Protein AF-A0A949HBH9-F1 (afdb_monomer)

Mean predicted aligned error: 13.09 Å

Radius of gyration: 20.33 Å; Cα contacts (8 Å, |Δi|>4): 57; chains: 1; bounding box: 41×25×62 Å

Nearest PDB structures (foldseek):
  3l8i-assembly2_D  TM=3.822E-01  e=6.959E+00  Homo sapiens
  4tvq-assembly1_B  TM=3.809E-01  e=7.801E+00  Homo sapiens
  3rqf-assembly1_B-1  TM=3.749E-01  e=7.368E+00  Homo sapiens

Structure (mmCIF, N/CA/C/O backbone):
data_AF-A0A949HBH9-F1
#
_entry.id   AF-A0A949HBH9-F1
#
loop_
_atom_site.group_PDB
_atom_site.id
_atom_site.type_symbol
_atom_site.label_atom_id
_atom_site.label_alt_id
_atom_site.label_comp_id
_atom_site.label_asym_id
_atom_site.label_entity_id
_atom_site.label_seq_id
_atom_site.pdbx_PDB_ins_code
_atom_site.Cartn_x
_atom_site.Cartn_y
_atom_site.Cartn_z
_atom_site.occupancy
_atom_site.B_iso_or_equiv
_atom_site.auth_seq_id
_atom_site.auth_comp_id
_atom_site.auth_asym_id
_atom_site.auth_atom_id
_atom_site.pdbx_PDB_model_num
ATOM 1 N N . MET A 1 1 ? -10.925 -5.837 -43.328 1.00 55.78 1 MET A N 1
ATOM 2 C CA . MET A 1 1 ? -9.666 -5.148 -43.705 1.00 55.78 1 MET A CA 1
ATOM 3 C C . MET A 1 1 ? -9.308 -3.980 -42.777 1.00 55.78 1 MET A C 1
ATOM 5 O O . MET A 1 1 ? -8.177 -3.955 -42.317 1.00 55.78 1 MET A O 1
ATOM 9 N N . ARG A 1 2 ? -10.234 -3.076 -42.401 1.00 65.62 2 ARG A N 1
ATOM 10 C CA . ARG A 1 2 ? -9.969 -1.968 -41.442 1.00 65.62 2 ARG A CA 1
ATOM 11 C C . ARG A 1 2 ? -9.390 -2.400 -40.085 1.00 65.62 2 ARG A C 1
ATOM 13 O O . ARG A 1 2 ? -8.467 -1.763 -39.601 1.00 65.62 2 ARG A O 1
ATOM 20 N N . ASN A 1 3 ? -9.861 -3.509 -39.511 1.00 67.44 3 ASN A N 1
ATOM 21 C CA . ASN A 1 3 ? -9.356 -3.986 -38.214 1.00 67.44 3 ASN A CA 1
ATOM 22 C C . ASN A 1 3 ? -7.895 -4.456 -38.289 1.00 67.44 3 ASN A C 1
ATOM 24 O O . ASN A 1 3 ? -7.114 -4.139 -37.403 1.00 67.44 3 ASN A O 1
ATOM 28 N N . ALA A 1 4 ? -7.507 -5.146 -39.367 1.00 69.62 4 ALA A N 1
ATOM 29 C CA . ALA A 1 4 ? -6.122 -5.572 -39.582 1.00 69.62 4 ALA A CA 1
ATOM 30 C C . ALA A 1 4 ? -5.183 -4.373 -39.791 1.00 69.62 4 ALA A C 1
ATOM 32 O O . ALA A 1 4 ? -4.062 -4.372 -39.296 1.00 69.62 4 ALA A O 1
ATOM 33 N N . LEU A 1 5 ? -5.674 -3.325 -40.459 1.00 74.50 5 LEU A N 1
ATOM 34 C CA . LEU A 1 5 ? -4.956 -2.067 -40.663 1.00 74.50 5 LEU A CA 1
ATOM 35 C C . LEU A 1 5 ? -4.756 -1.310 -39.340 1.00 74.50 5 LEU A C 1
ATOM 37 O O . LEU A 1 5 ? -3.651 -0.869 -39.048 1.00 74.50 5 LEU A O 1
ATOM 41 N N . ASN A 1 6 ? -5.787 -1.245 -38.493 1.00 76.12 6 ASN A N 1
ATOM 42 C CA . ASN A 1 6 ? -5.681 -0.655 -37.156 1.00 76.12 6 ASN A CA 1
ATOM 43 C C . ASN A 1 6 ? -4.686 -1.419 -36.272 1.00 76.12 6 ASN A C 1
ATOM 45 O O . ASN A 1 6 ? -3.866 -0.803 -35.598 1.00 76.12 6 ASN A O 1
ATOM 49 N N . ILE A 1 7 ? -4.720 -2.755 -36.305 1.00 70.12 7 ILE A N 1
ATOM 50 C CA . ILE A 1 7 ? -3.778 -3.600 -35.558 1.00 70.12 7 ILE A CA 1
ATOM 51 C C . ILE A 1 7 ? -2.345 -3.384 -36.064 1.00 70.12 7 ILE A C 1
ATOM 53 O O . ILE A 1 7 ? -1.436 -3.223 -35.256 1.00 70.12 7 ILE A O 1
ATOM 57 N N . ALA A 1 8 ? -2.141 -3.304 -37.382 1.00 75.75 8 ALA A N 1
ATOM 58 C CA . ALA A 1 8 ? -0.834 -3.025 -37.972 1.00 75.75 8 ALA A CA 1
ATOM 59 C C . ALA A 1 8 ? -0.296 -1.638 -37.579 1.00 75.75 8 ALA A C 1
ATOM 61 O O . ALA A 1 8 ? 0.888 -1.511 -37.287 1.00 75.75 8 ALA A O 1
ATOM 62 N N . ILE A 1 9 ? -1.156 -0.617 -37.503 1.00 74.56 9 ILE A N 1
ATOM 63 C CA . ILE A 1 9 ? -0.782 0.732 -37.049 1.00 74.56 9 ILE A CA 1
ATOM 64 C C . ILE A 1 9 ? -0.387 0.726 -35.568 1.00 74.56 9 ILE A C 1
ATOM 66 O O . ILE A 1 9 ? 0.620 1.328 -35.205 1.00 74.56 9 ILE A O 1
ATOM 70 N N . VAL A 1 10 ? -1.135 0.019 -34.716 1.00 72.75 10 VAL A N 1
ATOM 71 C CA . VAL A 1 10 ? -0.804 -0.119 -33.287 1.00 72.75 10 VAL A CA 1
ATOM 72 C C . VAL A 1 10 ? 0.522 -0.858 -33.103 1.00 72.75 10 VAL A C 1
ATOM 74 O O . VAL A 1 10 ? 1.352 -0.421 -32.311 1.00 72.75 10 VAL A O 1
ATOM 77 N N . LEU A 1 11 ? 0.761 -1.930 -33.863 1.00 69.25 11 LEU A N 1
ATOM 78 C CA . LEU A 1 11 ? 2.026 -2.671 -33.833 1.00 69.25 11 LEU A CA 1
ATOM 79 C C . LEU A 1 11 ? 3.199 -1.839 -34.365 1.00 69.25 11 LEU A C 1
ATOM 81 O O . LEU A 1 11 ? 4.280 -1.878 -33.785 1.00 69.25 11 LEU A O 1
ATOM 85 N N . ALA A 1 12 ? 2.990 -1.052 -35.420 1.00 73.25 12 ALA A N 1
ATOM 86 C CA . ALA A 1 12 ? 4.003 -0.151 -35.960 1.00 73.25 12 ALA A CA 1
ATOM 87 C C . ALA A 1 1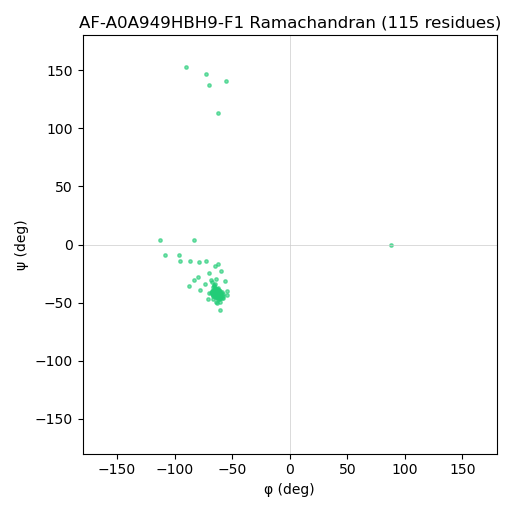2 ? 4.347 0.973 -34.971 1.00 73.25 12 ALA A C 1
ATOM 89 O O . ALA A 1 12 ? 5.521 1.257 -34.750 1.00 73.25 12 ALA A O 1
ATOM 90 N N . LEU A 1 13 ? 3.347 1.565 -34.311 1.00 65.62 13 LEU A N 1
ATOM 91 C CA . LEU A 1 13 ? 3.557 2.540 -33.238 1.00 65.62 13 LEU A CA 1
ATOM 92 C C . LEU A 1 13 ? 4.280 1.915 -32.041 1.00 65.62 13 LEU A C 1
ATOM 94 O O . LEU A 1 13 ? 5.215 2.515 -31.519 1.00 65.62 13 LEU A O 1
ATOM 98 N N . ALA A 1 14 ? 3.901 0.701 -31.639 1.00 57.88 14 ALA A N 1
ATOM 99 C CA . ALA A 1 14 ? 4.576 -0.032 -30.572 1.00 57.88 14 ALA A CA 1
ATOM 100 C C . ALA A 1 14 ? 6.045 -0.331 -30.921 1.00 57.88 14 ALA A C 1
ATOM 102 O O . ALA A 1 14 ? 6.916 -0.173 -30.069 1.00 57.88 14 ALA A O 1
ATOM 103 N N . ALA A 1 15 ? 6.341 -0.687 -32.176 1.00 61.22 15 ALA A N 1
ATOM 104 C CA . ALA A 1 15 ? 7.704 -0.897 -32.661 1.00 61.22 15 ALA A CA 1
ATOM 105 C C . ALA A 1 15 ? 8.518 0.408 -32.690 1.00 61.22 15 ALA A C 1
ATOM 107 O O . ALA A 1 15 ? 9.666 0.426 -32.256 1.00 61.22 15 ALA A O 1
ATOM 108 N N . ILE A 1 16 ? 7.920 1.520 -33.126 1.00 62.50 16 ILE A N 1
ATOM 109 C CA . ILE A 1 16 ? 8.567 2.841 -33.101 1.00 62.50 16 ILE A CA 1
ATOM 110 C C . ILE A 1 16 ? 8.875 3.259 -31.659 1.00 62.50 16 ILE A C 1
ATOM 112 O O . ILE A 1 16 ? 9.972 3.730 -31.382 1.00 62.50 16 ILE A O 1
ATOM 116 N N . VAL A 1 17 ? 7.956 3.039 -30.717 1.00 59.22 17 VAL A N 1
ATOM 117 C CA . VAL A 1 17 ? 8.189 3.317 -29.291 1.00 59.22 17 VAL A CA 1
ATOM 118 C C . VAL A 1 17 ? 9.241 2.376 -28.690 1.00 59.22 17 VAL A C 1
ATOM 120 O O . VAL A 1 17 ? 9.996 2.799 -27.823 1.00 59.22 17 VAL A O 1
ATOM 123 N N . ALA A 1 18 ? 9.343 1.128 -29.148 1.00 58.06 18 ALA A N 1
ATOM 124 C CA . ALA A 1 18 ? 10.351 0.188 -28.657 1.00 58.06 18 ALA A CA 1
ATOM 125 C C . ALA A 1 18 ? 11.772 0.498 -29.167 1.00 58.06 18 ALA A C 1
ATOM 127 O O . ALA A 1 18 ? 12.736 0.277 -28.437 1.00 58.06 18 ALA A O 1
ATOM 128 N N . PHE A 1 19 ? 11.907 1.014 -30.395 1.00 56.84 19 PHE A N 1
ATOM 129 C CA . PHE A 1 19 ? 13.205 1.231 -31.052 1.00 56.84 19 PHE A CA 1
ATOM 130 C C . PHE A 1 19 ? 13.633 2.703 -31.171 1.00 56.84 19 PHE A C 1
ATOM 132 O O . PHE A 1 19 ? 14.781 2.973 -31.526 1.00 56.84 19 PHE A O 1
ATOM 139 N N . ALA A 1 20 ? 12.767 3.675 -30.866 1.00 55.72 20 ALA A N 1
ATOM 140 C CA . ALA A 1 20 ? 13.167 5.077 -30.820 1.00 55.72 20 ALA A CA 1
ATOM 141 C C . ALA A 1 20 ? 14.094 5.339 -29.613 1.00 55.72 20 ALA A C 1
ATOM 143 O O . ALA A 1 20 ? 13.773 4.924 -28.498 1.00 55.72 20 ALA A O 1
ATOM 144 N N . PRO A 1 21 ? 15.187 6.110 -29.769 1.00 56.25 21 PRO A N 1
ATOM 145 C CA . PRO A 1 21 ? 16.115 6.435 -28.676 1.00 56.25 21 PRO A CA 1
ATOM 146 C C . PRO A 1 21 ? 15.465 7.242 -27.530 1.00 56.25 21 PRO A C 1
ATOM 148 O O . PRO A 1 21 ? 15.979 7.270 -26.417 1.00 56.25 21 PRO A O 1
ATOM 151 N N . LEU A 1 22 ? 14.299 7.850 -27.781 1.00 54.47 22 LEU A N 1
ATOM 152 C CA . LEU A 1 22 ? 13.425 8.506 -26.793 1.00 54.47 22 LEU A CA 1
ATOM 153 C C . LEU A 1 22 ? 12.286 7.606 -26.278 1.00 54.47 22 LEU A C 1
ATOM 155 O O . LEU A 1 22 ? 11.587 7.964 -25.331 1.00 54.47 22 LEU A O 1
ATOM 159 N N . GLY A 1 23 ? 12.086 6.439 -26.886 1.00 51.62 23 GLY A N 1
ATOM 160 C CA . GLY A 1 23 ? 10.982 5.525 -26.619 1.00 51.62 23 GLY A CA 1
ATOM 161 C C . GLY A 1 23 ? 11.002 4.940 -25.211 1.00 51.62 23 GLY A C 1
ATOM 162 O O . GLY A 1 23 ? 9.969 4.903 -24.547 1.00 51.62 23 GLY A O 1
ATOM 163 N N . GLY A 1 24 ? 12.191 4.619 -24.690 1.00 61.12 24 GLY A N 1
ATOM 164 C CA . GLY A 1 24 ? 12.359 4.210 -23.293 1.00 61.12 24 GLY A CA 1
ATOM 165 C C . GLY A 1 24 ? 11.961 5.303 -22.293 1.00 61.12 24 GLY A C 1
ATOM 166 O O . GLY A 1 24 ? 11.343 5.009 -21.272 1.00 61.12 24 GLY A O 1
ATOM 167 N N . VAL A 1 25 ? 12.243 6.574 -22.605 1.00 65.88 25 VAL A N 1
ATOM 168 C CA . VAL A 1 25 ? 11.892 7.717 -21.744 1.00 65.88 25 VAL A CA 1
ATOM 169 C C . VAL A 1 25 ? 10.386 7.958 -21.758 1.00 65.88 25 VAL A C 1
ATOM 171 O O . VAL A 1 25 ? 9.784 8.091 -20.696 1.00 65.88 25 VAL A O 1
ATOM 174 N N . VAL A 1 26 ? 9.761 7.962 -22.939 1.00 64.19 26 VAL A N 1
ATOM 175 C CA . VAL A 1 26 ? 8.307 8.146 -23.075 1.00 64.19 26 VAL A CA 1
ATOM 176 C C . VAL A 1 26 ? 7.548 6.972 -22.455 1.00 64.19 26 VAL A C 1
ATOM 178 O O . VAL A 1 26 ? 6.600 7.197 -21.709 1.00 64.19 26 VAL A O 1
ATOM 181 N N . ALA A 1 27 ? 7.987 5.731 -22.674 1.00 63.44 27 ALA A N 1
ATOM 182 C CA . ALA A 1 27 ? 7.384 4.549 -22.058 1.00 63.44 27 ALA A CA 1
ATOM 183 C C . ALA A 1 27 ? 7.507 4.573 -20.526 1.00 63.44 27 ALA A C 1
ATOM 185 O O . ALA A 1 27 ? 6.534 4.293 -19.826 1.00 63.44 27 ALA A O 1
ATOM 186 N N . ALA A 1 28 ? 8.664 4.978 -19.989 1.00 67.44 28 ALA A N 1
ATOM 187 C CA . ALA A 1 28 ? 8.839 5.157 -18.550 1.00 67.44 28 ALA A CA 1
ATOM 188 C C . ALA A 1 28 ? 7.956 6.287 -17.997 1.00 67.44 28 ALA A C 1
ATOM 190 O O . ALA A 1 28 ? 7.413 6.161 -16.899 1.00 67.44 28 ALA A O 1
ATOM 191 N N . LEU A 1 29 ? 7.780 7.377 -18.750 1.00 72.25 29 LEU A N 1
ATOM 192 C CA . LEU A 1 29 ? 6.924 8.497 -18.365 1.00 72.25 29 LEU A CA 1
ATOM 193 C C . LEU A 1 29 ? 5.447 8.087 -18.333 1.00 72.25 29 LEU A C 1
ATOM 195 O O . LEU A 1 29 ? 4.762 8.357 -17.351 1.00 72.25 29 LEU A O 1
ATOM 199 N N . VAL A 1 30 ? 4.979 7.388 -19.372 1.00 70.62 30 VAL A N 1
ATOM 200 C CA . VAL A 1 30 ? 3.612 6.855 -19.460 1.00 70.62 30 VAL A CA 1
ATOM 201 C C . VAL A 1 30 ? 3.368 5.840 -18.350 1.00 70.62 30 VAL A C 1
ATOM 203 O O . VAL A 1 30 ? 2.355 5.931 -17.665 1.00 70.62 30 VAL A O 1
ATOM 206 N N . GLY A 1 31 ? 4.315 4.930 -18.106 1.00 68.38 31 GLY A N 1
ATOM 207 C CA . GLY A 1 31 ? 4.231 3.976 -17.002 1.00 68.38 31 GLY A CA 1
ATOM 208 C C . GLY A 1 31 ? 4.111 4.670 -15.644 1.00 68.38 31 GLY A C 1
ATOM 209 O O . GLY A 1 31 ? 3.229 4.339 -14.858 1.00 68.38 31 GLY A O 1
ATOM 210 N N . ARG A 1 32 ? 4.936 5.692 -15.383 1.00 71.81 32 ARG A N 1
ATOM 211 C CA . ARG A 1 32 ? 4.866 6.480 -14.139 1.00 71.81 32 ARG A CA 1
ATOM 212 C C . ARG A 1 32 ? 3.556 7.252 -14.008 1.00 71.81 32 ARG A C 1
ATOM 214 O O . ARG A 1 32 ? 2.958 7.239 -12.936 1.00 71.81 32 ARG A O 1
ATOM 221 N N . ALA A 1 33 ? 3.110 7.908 -15.077 1.00 70.06 33 ALA A N 1
ATOM 222 C CA . ALA A 1 33 ? 1.858 8.655 -15.093 1.00 70.06 33 ALA A CA 1
ATOM 223 C C . ALA A 1 33 ? 0.655 7.735 -14.848 1.00 70.06 33 ALA A C 1
ATOM 225 O O . ALA A 1 33 ? -0.232 8.082 -14.072 1.00 70.06 33 ALA A O 1
ATOM 226 N N . LEU A 1 34 ? 0.655 6.540 -15.444 1.00 68.50 34 LEU A N 1
ATOM 227 C CA . LEU A 1 34 ? -0.401 5.551 -15.261 1.00 68.50 34 LEU A CA 1
ATOM 228 C C . LEU A 1 34 ? -0.406 4.984 -13.837 1.00 68.50 34 LEU A C 1
ATOM 230 O O . LEU A 1 34 ? -1.472 4.877 -13.236 1.00 68.50 34 LEU A O 1
ATOM 234 N N . SER A 1 35 ? 0.764 4.696 -13.259 1.00 66.19 35 SER A N 1
ATOM 235 C CA . SER A 1 35 ? 0.868 4.281 -11.855 1.00 66.19 35 SER A CA 1
ATOM 236 C C . SER A 1 35 ? 0.363 5.363 -10.900 1.00 66.19 35 SER A C 1
ATOM 238 O O . SER A 1 35 ? -0.406 5.065 -9.989 1.00 66.19 35 SER A O 1
ATOM 240 N N . LEU A 1 36 ? 0.734 6.628 -11.125 1.00 69.19 36 LEU A N 1
ATOM 241 C CA . LEU A 1 36 ? 0.231 7.756 -10.334 1.00 69.19 36 LEU A CA 1
ATOM 242 C C . LEU A 1 36 ? -1.283 7.924 -10.479 1.00 69.19 36 LEU A C 1
ATOM 244 O O . LEU A 1 36 ? -1.969 8.128 -9.481 1.00 69.19 36 LEU A O 1
ATOM 248 N N . ALA A 1 37 ? -1.814 7.795 -11.696 1.00 68.12 37 ALA A N 1
ATOM 249 C CA . ALA A 1 37 ? -3.251 7.836 -11.942 1.00 68.12 37 ALA A CA 1
ATOM 250 C C . ALA A 1 37 ? -3.979 6.691 -11.224 1.00 68.12 37 ALA A C 1
ATOM 252 O O . ALA A 1 37 ? -5.032 6.908 -10.630 1.00 68.12 37 ALA A O 1
ATOM 253 N N . PHE A 1 38 ? -3.406 5.487 -11.214 1.00 67.50 38 PHE A N 1
ATOM 254 C CA . PHE A 1 38 ? -3.976 4.339 -10.514 1.00 67.50 38 PHE A CA 1
ATOM 255 C C . PHE A 1 38 ? -4.011 4.552 -8.994 1.00 67.50 38 PHE A C 1
ATOM 257 O O . PHE A 1 38 ? -5.047 4.343 -8.362 1.00 67.50 38 PHE A O 1
ATOM 264 N N . ILE A 1 39 ? -2.916 5.055 -8.413 1.00 69.69 39 ILE A N 1
ATOM 265 C CA . ILE A 1 39 ? -2.851 5.432 -6.992 1.00 69.69 39 ILE A CA 1
ATOM 266 C C . ILE A 1 39 ? -3.884 6.520 -6.679 1.00 69.69 39 ILE A C 1
ATOM 268 O O . ILE A 1 39 ? -4.585 6.426 -5.673 1.00 69.69 39 ILE A O 1
ATOM 272 N N . LEU A 1 40 ? -4.019 7.524 -7.549 1.00 72.00 40 LEU A N 1
ATOM 273 C CA . LEU A 1 40 ? -4.987 8.606 -7.387 1.00 72.00 40 LEU A CA 1
ATOM 274 C C . LEU A 1 40 ? -6.428 8.080 -7.382 1.00 72.00 40 LEU A C 1
ATOM 276 O O . LEU A 1 40 ? -7.218 8.486 -6.536 1.00 72.00 40 LEU A O 1
ATOM 280 N N . VAL A 1 41 ? -6.768 7.151 -8.279 1.00 69.06 41 VAL A N 1
ATOM 281 C CA . VAL A 1 41 ? -8.097 6.519 -8.316 1.00 69.06 41 VAL A CA 1
ATOM 282 C C . VAL A 1 41 ? -8.368 5.737 -7.033 1.00 69.06 41 VAL A C 1
ATOM 284 O O . VAL A 1 41 ? -9.452 5.867 -6.465 1.00 69.06 41 VAL A O 1
ATOM 287 N N . ILE A 1 42 ? -7.391 4.973 -6.535 1.00 68.44 42 ILE A N 1
ATOM 288 C CA . ILE A 1 42 ? -7.530 4.251 -5.263 1.00 68.44 42 ILE A CA 1
ATOM 289 C C . ILE A 1 42 ? -7.728 5.236 -4.105 1.00 68.44 42 ILE A C 1
ATOM 291 O O . ILE A 1 42 ? -8.647 5.060 -3.307 1.00 68.44 42 ILE A O 1
ATOM 295 N N . ALA A 1 43 ? -6.921 6.296 -4.035 1.00 68.25 43 ALA A N 1
ATOM 296 C CA . ALA A 1 43 ? -7.024 7.326 -3.006 1.00 68.25 43 ALA A CA 1
ATOM 297 C C . ALA A 1 43 ? -8.383 8.043 -3.038 1.00 68.25 43 ALA A C 1
ATOM 299 O O . ALA A 1 43 ? -8.992 8.257 -1.991 1.00 68.25 43 ALA A O 1
ATOM 300 N N . LEU A 1 44 ? -8.897 8.361 -4.229 1.00 67.81 44 LEU A N 1
ATOM 301 C CA . LEU A 1 44 ? -10.225 8.949 -4.403 1.00 67.81 44 LEU A CA 1
ATOM 302 C C . LEU A 1 44 ? -11.336 7.976 -4.009 1.00 67.81 44 LEU A C 1
ATOM 304 O O . LEU A 1 44 ? -12.283 8.384 -3.342 1.00 67.81 44 LEU A O 1
ATOM 308 N N . GLY A 1 45 ? -11.217 6.698 -4.372 1.00 70.25 45 GLY A N 1
ATOM 309 C CA . GLY A 1 45 ? -12.159 5.658 -3.964 1.00 70.25 45 GLY A CA 1
ATOM 310 C C . GLY A 1 45 ? -12.209 5.511 -2.444 1.00 70.25 45 GLY A C 1
ATOM 311 O O . GLY A 1 45 ? -13.287 5.525 -1.856 1.00 70.25 45 GLY A O 1
ATOM 312 N N . LEU A 1 46 ? -11.046 5.474 -1.797 1.00 66.56 46 LEU A N 1
ATOM 313 C CA . LEU A 1 46 ? -10.916 5.453 -0.340 1.00 66.56 46 LEU A CA 1
ATOM 314 C C . LEU A 1 46 ? -11.506 6.694 0.315 1.00 66.56 46 LEU A C 1
ATOM 316 O O . LEU A 1 46 ? -12.268 6.573 1.269 1.00 66.56 46 LEU A O 1
ATOM 320 N N . TRP A 1 47 ? -11.195 7.877 -0.210 1.00 67.44 47 TRP A N 1
ATOM 321 C CA . TRP A 1 47 ? -11.744 9.135 0.282 1.00 67.44 47 TRP A CA 1
ATOM 322 C C . TRP A 1 47 ? -13.266 9.183 0.151 1.00 67.44 47 TRP A C 1
ATOM 324 O O . TRP A 1 47 ? -13.956 9.650 1.054 1.00 67.44 47 TRP A O 1
ATOM 334 N N . TRP A 1 48 ? -13.806 8.665 -0.948 1.00 71.44 48 TRP A N 1
ATOM 335 C CA . TRP A 1 48 ? -15.242 8.621 -1.187 1.00 71.44 48 TRP A CA 1
ATOM 336 C C . TRP A 1 48 ? -15.956 7.627 -0.267 1.00 71.44 48 TRP A C 1
ATOM 338 O O . TRP A 1 48 ? -16.998 7.958 0.300 1.00 71.44 48 TRP A O 1
ATOM 348 N N . VAL A 1 49 ? -15.370 6.443 -0.059 1.00 68.19 49 VAL A N 1
ATOM 349 C CA . VAL A 1 49 ? -15.840 5.458 0.928 1.00 68.19 49 VAL A CA 1
ATOM 350 C C . VAL A 1 49 ? -15.787 6.056 2.331 1.00 68.19 49 VAL A C 1
ATOM 352 O O . VAL A 1 49 ? -16.778 5.994 3.049 1.00 68.19 49 VAL A O 1
ATOM 355 N N . TRP A 1 50 ? -14.686 6.714 2.696 1.00 65.50 50 TRP A N 1
ATOM 356 C CA . TRP A 1 50 ? -14.533 7.378 3.990 1.00 65.50 50 TRP A CA 1
ATOM 357 C C . TRP A 1 50 ? -15.530 8.524 4.170 1.00 65.50 50 TRP A C 1
ATOM 359 O O . TRP A 1 50 ? -16.110 8.670 5.235 1.00 65.50 50 TRP A O 1
ATOM 369 N N . ARG A 1 51 ? -15.828 9.303 3.127 1.00 68.75 51 ARG A N 1
ATOM 370 C CA . ARG A 1 51 ? -16.863 10.343 3.208 1.00 68.75 51 ARG A CA 1
ATOM 371 C C . ARG A 1 51 ? -18.280 9.794 3.344 1.00 68.75 51 ARG A C 1
ATOM 373 O O . ARG A 1 51 ? -19.115 10.470 3.933 1.00 68.75 51 ARG A O 1
ATOM 380 N N . ARG A 1 52 ? -18.575 8.617 2.786 1.00 69.88 52 ARG A N 1
ATOM 381 C CA . ARG A 1 52 ? -19.914 8.003 2.857 1.00 69.88 52 ARG A CA 1
ATOM 382 C C . ARG A 1 52 ? -20.130 7.146 4.096 1.00 69.88 52 ARG A C 1
ATOM 384 O O . ARG A 1 52 ? -21.242 7.110 4.598 1.00 69.88 52 ARG A O 1
ATOM 391 N N . MET A 1 53 ? -19.095 6.451 4.551 1.00 65.44 53 MET A N 1
ATOM 392 C CA . MET A 1 53 ? -19.153 5.501 5.665 1.00 65.44 53 MET A CA 1
ATOM 393 C C . MET A 1 53 ? -18.356 5.978 6.885 1.00 65.44 53 MET A C 1
ATOM 395 O O . MET A 1 53 ? -18.245 5.245 7.857 1.00 65.44 53 MET A O 1
ATOM 399 N N . GLY A 1 54 ? -17.785 7.185 6.866 1.00 60.97 54 GLY A N 1
ATOM 400 C CA . GLY A 1 54 ? -16.909 7.696 7.928 1.00 60.97 54 GLY A CA 1
ATOM 401 C C . GLY A 1 54 ? -17.578 7.746 9.297 1.00 60.97 54 GLY A C 1
ATOM 402 O O . GLY A 1 54 ? -16.982 7.306 10.274 1.00 60.97 54 GLY A O 1
ATOM 403 N N . SER A 1 55 ? -18.847 8.160 9.348 1.00 63.19 55 SER A N 1
ATOM 404 C CA . SER A 1 55 ? -19.648 8.161 10.581 1.00 63.19 55 SER A CA 1
ATOM 405 C C . SER A 1 55 ? -19.896 6.755 11.135 1.00 63.19 55 SER A C 1
ATOM 407 O O . SER A 1 55 ? -20.024 6.566 12.341 1.00 63.19 55 SER A O 1
ATOM 409 N N . ASP A 1 56 ? -19.954 5.756 10.255 1.00 64.94 56 ASP A N 1
ATOM 410 C CA . ASP A 1 56 ? -20.105 4.354 10.633 1.00 64.94 56 ASP A CA 1
ATOM 411 C C . ASP A 1 56 ? -18.754 3.725 11.009 1.00 64.94 56 ASP A C 1
ATOM 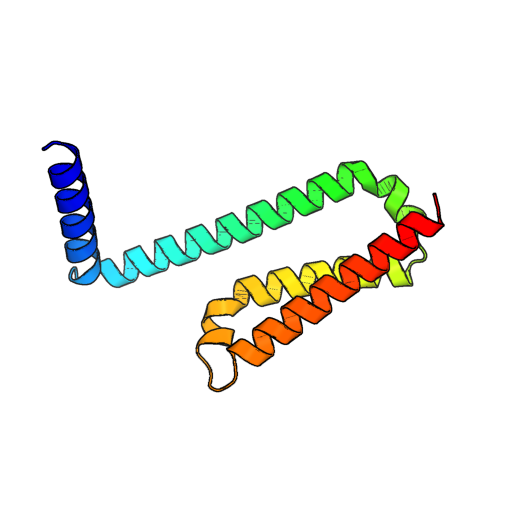413 O O . ASP A 1 56 ? -18.694 2.874 11.898 1.00 64.94 56 ASP A O 1
ATOM 417 N N . LEU A 1 57 ? -17.653 4.190 10.405 1.00 61.84 57 LEU A N 1
ATOM 418 C CA . LEU A 1 57 ? -16.294 3.807 10.781 1.00 61.84 57 LEU A CA 1
ATOM 419 C C . LEU A 1 57 ? -15.917 4.310 12.181 1.00 61.84 57 LEU A C 1
ATOM 421 O O . LEU A 1 57 ? -15.248 3.583 12.914 1.00 61.84 57 LEU A O 1
ATOM 425 N N . GLU A 1 58 ? -16.370 5.502 12.578 1.00 68.38 58 GLU A N 1
ATOM 426 C CA . GLU A 1 58 ? -16.153 6.076 13.918 1.00 68.38 58 GLU A CA 1
ATOM 427 C C . GLU A 1 58 ? -16.730 5.211 15.050 1.00 68.38 58 GLU A C 1
ATOM 429 O O . GLU A 1 58 ? -16.247 5.271 16.179 1.00 68.38 58 GLU A O 1
ATOM 434 N N . ARG A 1 59 ? -17.711 4.349 14.748 1.00 70.81 59 ARG A N 1
ATOM 435 C CA . ARG A 1 59 ? -18.279 3.391 15.708 1.00 70.81 59 ARG A CA 1
ATOM 436 C C . ARG A 1 59 ? -17.406 2.155 15.926 1.00 70.81 59 ARG A C 1
ATOM 438 O O . ARG A 1 59 ? -17.634 1.419 16.887 1.00 70.81 59 ARG A O 1
ATOM 445 N N . LEU A 1 60 ? -16.425 1.889 15.057 1.00 69.94 60 LEU A N 1
ATOM 446 C CA . LEU A 1 60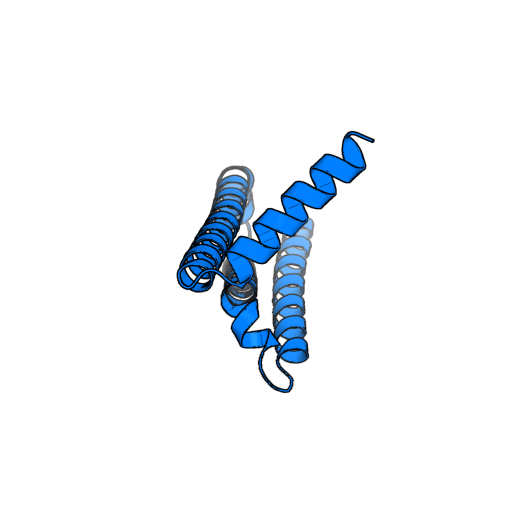 ? -15.502 0.776 15.271 1.00 69.94 60 LEU A CA 1
ATOM 447 C C . LEU A 1 60 ? -14.509 1.086 16.401 1.00 69.94 60 LEU A C 1
ATOM 449 O O . LEU A 1 60 ? -14.031 2.212 16.517 1.00 69.94 60 LEU A O 1
ATOM 453 N N . PRO A 1 61 ? -14.093 0.065 17.173 1.00 80.00 61 PRO A N 1
ATOM 454 C CA . PRO A 1 61 ? -12.993 0.208 18.116 1.00 80.00 61 PRO A CA 1
ATOM 455 C C . PRO A 1 61 ? -11.717 0.723 17.419 1.00 80.00 61 PRO A C 1
ATOM 457 O O . PRO A 1 61 ? -11.393 0.236 16.327 1.00 80.00 61 PRO A O 1
ATOM 460 N N . PRO A 1 62 ? -10.938 1.622 18.053 1.00 77.62 62 PRO A N 1
ATOM 461 C CA . PRO A 1 62 ? -9.789 2.285 17.426 1.00 77.62 62 PRO A CA 1
ATOM 462 C C . PRO A 1 62 ? -8.743 1.313 16.857 1.00 77.62 62 PRO A C 1
ATOM 464 O O . PRO A 1 62 ? -8.133 1.584 15.824 1.00 77.62 62 PRO A O 1
ATOM 467 N N . GLY A 1 63 ? -8.585 0.131 17.466 1.00 77.56 63 GLY A N 1
ATOM 468 C CA . GLY A 1 63 ? -7.699 -0.917 16.950 1.00 77.56 63 GLY A CA 1
ATOM 469 C C . GLY A 1 63 ? -8.099 -1.438 15.563 1.00 77.56 63 GLY A C 1
ATOM 470 O O . GLY A 1 63 ? -7.237 -1.647 14.716 1.00 77.56 63 GLY A O 1
ATOM 471 N N . PHE A 1 64 ? -9.397 -1.589 15.286 1.00 76.81 64 PHE A N 1
ATOM 472 C CA . PHE A 1 64 ? -9.884 -2.070 13.986 1.00 76.81 64 PHE A CA 1
ATOM 473 C C . PHE A 1 64 ? -9.890 -0.978 12.912 1.00 76.81 64 PHE A C 1
ATOM 475 O O . PHE A 1 64 ? -9.715 -1.291 11.731 1.00 76.81 64 PHE A O 1
ATOM 482 N N . GLN A 1 65 ? -10.037 0.290 13.310 1.00 76.31 65 GLN A N 1
ATOM 483 C CA . GLN A 1 65 ? -9.861 1.432 12.409 1.00 76.31 65 GLN A CA 1
ATOM 484 C C . GLN A 1 65 ? -8.412 1.516 11.914 1.00 76.31 65 GLN A C 1
ATOM 486 O O . GLN A 1 65 ? -8.175 1.584 10.707 1.00 76.31 65 GLN A O 1
ATOM 491 N N . ALA A 1 66 ? -7.443 1.438 12.835 1.00 77.31 66 ALA A N 1
ATOM 492 C CA . ALA A 1 66 ? -6.022 1.432 12.498 1.00 77.31 66 ALA A CA 1
ATOM 493 C C . ALA A 1 66 ? -5.652 0.233 11.613 1.00 77.31 66 ALA A C 1
ATOM 495 O O . ALA A 1 66 ? -4.913 0.385 10.643 1.00 77.31 66 ALA A O 1
ATOM 496 N N . LEU A 1 67 ? -6.214 -0.945 11.899 1.00 81.06 67 LEU A N 1
ATOM 497 C CA . LEU A 1 67 ? -5.977 -2.161 11.121 1.00 81.06 67 LEU A CA 1
ATOM 498 C C . LEU A 1 67 ? -6.540 -2.052 9.698 1.00 81.06 67 LEU A C 1
ATOM 500 O O . LEU A 1 67 ? -5.848 -2.396 8.741 1.00 81.06 67 LEU A O 1
ATOM 504 N N . GLY A 1 68 ? -7.748 -1.505 9.536 1.00 79.12 68 GLY A N 1
ATOM 505 C CA . GLY A 1 68 ? -8.352 -1.284 8.220 1.00 79.12 68 GLY A CA 1
ATOM 506 C C . GLY A 1 68 ? -7.549 -0.294 7.373 1.00 79.12 68 GLY A C 1
ATOM 507 O O . GLY A 1 68 ? -7.165 -0.610 6.246 1.00 79.12 68 GLY A O 1
ATOM 508 N N . LEU A 1 69 ? -7.223 0.874 7.936 1.00 78.69 69 LEU A N 1
ATOM 509 C CA . LEU A 1 69 ? -6.425 1.903 7.257 1.00 78.69 69 LEU A CA 1
ATOM 510 C C . LEU A 1 69 ? -4.997 1.427 6.957 1.00 78.69 69 LEU A C 1
ATOM 512 O O . LEU A 1 69 ? -4.481 1.668 5.866 1.00 78.69 69 LEU A O 1
ATOM 516 N N . GLY A 1 70 ? -4.378 0.700 7.888 1.00 80.38 70 GLY A N 1
ATOM 517 C CA . GLY A 1 70 ? -3.061 0.096 7.698 1.00 80.38 70 GLY A CA 1
ATOM 518 C C . GLY A 1 70 ? -3.056 -0.947 6.581 1.00 80.38 70 GLY A C 1
ATOM 519 O O . GLY A 1 70 ? -2.147 -0.957 5.756 1.00 80.38 70 GLY A O 1
ATOM 520 N N . SER A 1 71 ? -4.105 -1.767 6.491 1.00 80.62 71 SER A N 1
ATOM 521 C CA . SER A 1 71 ? -4.254 -2.782 5.439 1.00 80.62 71 SER A CA 1
ATOM 522 C C . SER A 1 71 ? -4.434 -2.159 4.059 1.00 80.62 71 SER A C 1
ATOM 524 O O . SER A 1 71 ? -3.838 -2.607 3.083 1.00 80.62 71 SER A O 1
ATOM 526 N N . ILE A 1 72 ? -5.199 -1.073 3.980 1.00 78.38 72 ILE A N 1
ATOM 527 C CA . ILE A 1 72 ? -5.332 -0.269 2.765 1.00 78.38 72 ILE A CA 1
ATOM 528 C C . ILE A 1 72 ? -3.974 0.309 2.347 1.00 78.38 72 ILE A C 1
ATOM 530 O O . ILE A 1 72 ? -3.577 0.172 1.189 1.00 78.3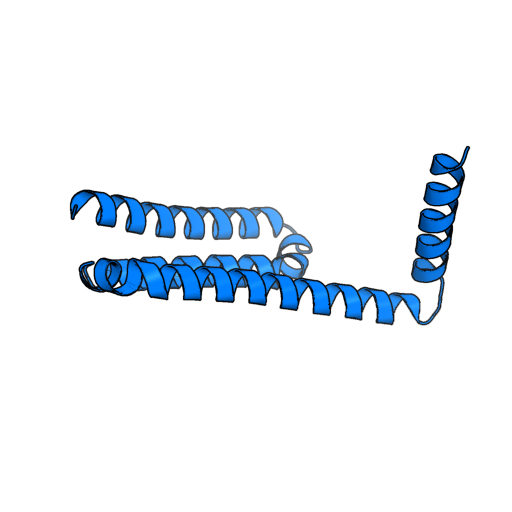8 72 ILE A O 1
ATOM 534 N N . GLY A 1 73 ? -3.249 0.931 3.282 1.00 77.25 73 GLY A N 1
ATOM 535 C CA . GLY A 1 73 ? -1.916 1.474 3.025 1.00 77.25 73 GLY A CA 1
ATOM 536 C C . GLY A 1 73 ? -0.946 0.400 2.534 1.00 77.25 73 GLY A C 1
ATOM 537 O O . GLY A 1 73 ? -0.237 0.612 1.552 1.00 77.25 73 GLY A O 1
ATOM 538 N N . LEU A 1 74 ? -0.979 -0.785 3.148 1.00 81.88 74 LEU A N 1
ATOM 539 C CA . LEU A 1 74 ? -0.191 -1.945 2.739 1.00 81.88 74 LEU A CA 1
ATOM 540 C C . LEU A 1 74 ? -0.492 -2.355 1.290 1.00 81.88 74 LEU A C 1
ATOM 542 O O . LEU A 1 74 ? 0.438 -2.565 0.512 1.00 81.88 74 LEU A O 1
ATOM 546 N N . LEU A 1 75 ? -1.767 -2.432 0.897 1.00 79.12 75 LEU A N 1
ATOM 547 C CA . LEU A 1 75 ? -2.154 -2.775 -0.475 1.00 79.12 75 LEU A CA 1
ATOM 548 C C . LEU A 1 75 ? -1.677 -1.724 -1.483 1.00 79.12 75 LEU A C 1
ATOM 550 O O . LEU A 1 75 ? -1.151 -2.083 -2.536 1.00 79.12 75 LEU A O 1
ATOM 554 N N . VAL A 1 76 ? -1.799 -0.436 -1.151 1.00 79.31 76 VAL A N 1
ATOM 555 C CA . VAL A 1 76 ? -1.312 0.660 -2.003 1.00 79.31 76 VAL A CA 1
ATOM 556 C C . VAL A 1 76 ? 0.207 0.599 -2.164 1.00 79.31 76 VAL A C 1
ATOM 558 O O . VAL A 1 76 ? 0.708 0.709 -3.284 1.00 79.31 76 VAL A O 1
ATOM 561 N N . LEU A 1 77 ? 0.950 0.381 -1.077 1.00 78.75 77 LEU A N 1
ATOM 562 C CA . LEU A 1 77 ? 2.408 0.237 -1.115 1.00 78.75 77 LEU A CA 1
ATOM 563 C C . LEU A 1 77 ? 2.832 -0.986 -1.932 1.00 78.75 77 LEU A C 1
ATOM 565 O O . LEU A 1 77 ? 3.745 -0.892 -2.751 1.00 78.75 77 LEU A O 1
ATOM 569 N N . THR A 1 78 ? 2.126 -2.105 -1.772 1.00 81.88 78 THR A N 1
ATOM 570 C CA . THR A 1 78 ? 2.383 -3.342 -2.522 1.00 81.88 78 THR A CA 1
ATOM 571 C C . THR A 1 78 ? 2.135 -3.147 -4.017 1.00 81.88 78 THR A C 1
ATOM 573 O O . THR A 1 78 ? 2.946 -3.575 -4.834 1.00 81.88 78 THR A O 1
ATOM 576 N N . ALA A 1 79 ? 1.059 -2.448 -4.391 1.00 77.44 79 ALA A N 1
ATOM 577 C CA . ALA A 1 79 ? 0.767 -2.117 -5.784 1.00 77.44 79 ALA A CA 1
ATOM 578 C C . ALA A 1 79 ? 1.790 -1.131 -6.373 1.00 77.44 79 ALA A C 1
ATOM 580 O O . ALA A 1 79 ? 2.236 -1.294 -7.507 1.00 77.44 79 ALA A O 1
ATOM 581 N N . THR A 1 80 ? 2.207 -0.130 -5.595 1.00 78.81 80 THR A N 1
ATOM 582 C CA . THR A 1 80 ? 3.182 0.884 -6.031 1.00 78.81 80 THR A CA 1
ATOM 583 C C . THR A 1 80 ? 4.572 0.277 -6.234 1.00 78.81 80 THR A C 1
ATOM 585 O O . THR A 1 80 ? 5.252 0.585 -7.210 1.00 78.81 80 THR A O 1
ATOM 588 N N . GLY A 1 81 ? 4.985 -0.618 -5.334 1.00 77.44 81 GLY A N 1
ATOM 589 C CA . GLY A 1 81 ? 6.254 -1.337 -5.404 1.00 77.44 81 GLY A CA 1
ATOM 590 C C . GLY A 1 81 ? 6.226 -2.583 -6.289 1.00 77.44 81 GLY A C 1
ATOM 591 O O . GLY A 1 81 ? 7.230 -3.285 -6.346 1.00 77.44 81 GLY A O 1
ATOM 592 N N . TRP A 1 82 ? 5.114 -2.881 -6.973 1.00 78.12 82 TRP A N 1
ATOM 593 C CA . TRP A 1 82 ? 4.886 -4.168 -7.642 1.00 78.12 82 TRP A CA 1
ATOM 594 C C . TRP A 1 82 ? 5.992 -4.553 -8.627 1.00 78.12 82 TRP A C 1
ATOM 596 O O . TRP A 1 82 ? 6.450 -5.690 -8.622 1.00 78.12 82 TRP A O 1
ATOM 606 N N . SER A 1 83 ? 6.472 -3.612 -9.444 1.00 73.88 83 SER A N 1
ATOM 607 C CA . SER A 1 83 ? 7.535 -3.878 -10.425 1.00 73.88 83 SER A CA 1
ATOM 608 C C . SER A 1 83 ? 8.879 -4.228 -9.778 1.00 73.88 83 SER A C 1
ATOM 610 O O . SER A 1 83 ? 9.604 -5.074 -10.296 1.00 73.88 83 SER A O 1
ATOM 612 N N . GLN A 1 84 ? 9.197 -3.616 -8.635 1.00 78.06 84 GLN A N 1
ATOM 613 C CA . GLN A 1 84 ? 10.409 -3.903 -7.861 1.00 78.06 84 GLN A CA 1
ATOM 614 C C . GLN A 1 84 ? 10.262 -5.198 -7.062 1.00 78.06 84 GLN A C 1
ATOM 616 O O . GLN A 1 84 ? 11.197 -5.990 -7.001 1.00 78.06 84 GLN A O 1
ATOM 621 N N . LEU A 1 85 ? 9.073 -5.430 -6.501 1.00 71.31 85 LEU A N 1
ATOM 622 C CA . LEU A 1 85 ? 8.719 -6.657 -5.803 1.00 71.31 85 LEU A CA 1
ATOM 623 C C . LEU A 1 85 ? 8.820 -7.847 -6.750 1.00 71.31 85 LEU A C 1
ATOM 625 O O . LEU A 1 85 ? 9.589 -8.749 -6.484 1.00 71.31 85 LEU A O 1
ATOM 629 N N . VAL A 1 86 ? 8.127 -7.837 -7.885 1.00 76.56 86 VAL A N 1
ATOM 630 C CA . VAL A 1 86 ? 8.073 -8.973 -8.821 1.00 76.56 86 VAL A CA 1
ATOM 631 C C . VAL A 1 86 ? 9.399 -9.216 -9.553 1.00 76.56 86 VAL A C 1
ATOM 633 O O . VAL A 1 86 ? 9.666 -10.347 -9.950 1.00 76.56 86 VAL A O 1
ATOM 636 N N . GLY A 1 87 ? 10.250 -8.196 -9.698 1.00 75.94 87 GLY A N 1
ATOM 637 C CA . GLY A 1 87 ? 11.552 -8.314 -10.364 1.00 75.94 87 GLY A CA 1
ATOM 638 C C . GLY A 1 87 ? 12.630 -9.074 -9.576 1.00 75.94 87 GLY A C 1
ATOM 639 O O . GLY A 1 87 ? 13.648 -9.443 -10.158 1.00 75.94 87 GLY A O 1
ATOM 640 N N . GLY A 1 88 ? 12.437 -9.312 -8.273 1.00 73.88 88 GLY A N 1
ATOM 641 C CA . GLY A 1 88 ? 13.388 -10.033 -7.419 1.00 73.88 88 GLY A CA 1
ATOM 642 C C . GLY A 1 88 ? 13.151 -11.549 -7.360 1.00 73.88 88 GLY A C 1
ATOM 643 O O . GLY A 1 88 ? 12.020 -12.025 -7.479 1.00 73.88 88 GLY A O 1
ATOM 644 N N . ALA A 1 89 ? 14.207 -12.331 -7.105 1.00 56.84 89 ALA A N 1
ATOM 645 C CA . ALA A 1 89 ? 14.085 -13.771 -6.860 1.00 56.84 89 ALA A CA 1
ATOM 646 C C . ALA A 1 89 ? 13.229 -14.027 -5.599 1.00 56.84 89 ALA A C 1
ATOM 648 O O . ALA A 1 89 ? 13.614 -13.652 -4.496 1.00 56.84 89 ALA A O 1
ATOM 649 N N . GLY A 1 90 ? 12.042 -14.625 -5.766 1.00 68.50 90 GLY A N 1
ATOM 650 C CA . GLY 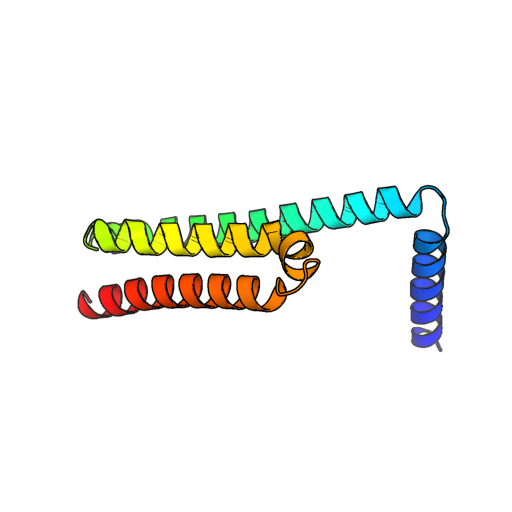A 1 90 ? 11.054 -14.835 -4.687 1.00 68.50 90 GLY A CA 1
ATOM 651 C C . GLY A 1 90 ? 10.070 -13.677 -4.473 1.00 68.50 90 GLY A C 1
ATOM 652 O O . GLY A 1 90 ? 9.158 -13.757 -3.650 1.00 68.50 90 GLY A O 1
ATOM 653 N N . GLY A 1 91 ? 10.204 -12.617 -5.259 1.00 76.75 91 GLY A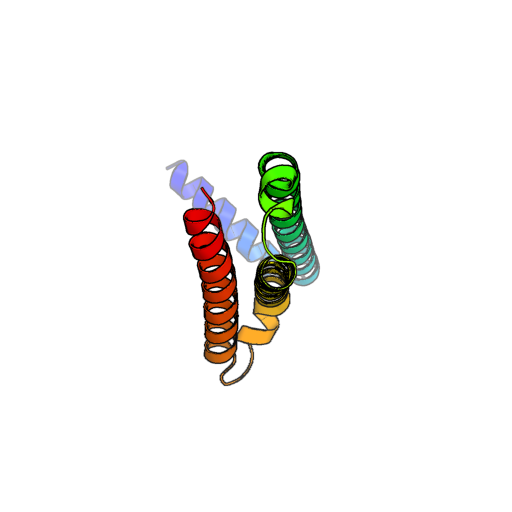 N 1
ATOM 654 C CA . GLY A 1 91 ? 9.459 -11.381 -5.123 1.00 76.75 91 GLY A CA 1
ATOM 655 C C . GLY A 1 91 ? 7.949 -11.474 -5.360 1.00 76.75 91 GLY A C 1
ATOM 656 O O . GLY A 1 91 ? 7.166 -10.836 -4.658 1.00 76.75 91 GLY A O 1
ATOM 657 N N . ILE A 1 92 ? 7.523 -12.352 -6.275 1.00 76.44 92 ILE A N 1
ATOM 658 C CA . ILE A 1 92 ? 6.101 -12.667 -6.502 1.00 76.44 92 ILE A CA 1
ATOM 659 C C . ILE A 1 92 ? 5.456 -13.253 -5.244 1.00 76.44 92 ILE A C 1
ATOM 661 O O . ILE A 1 92 ? 4.344 -12.871 -4.893 1.00 76.44 92 ILE A O 1
ATOM 665 N N . VAL A 1 93 ? 6.146 -14.158 -4.543 1.00 81.00 93 VAL A N 1
ATOM 666 C CA . VAL A 1 93 ? 5.607 -14.797 -3.332 1.00 81.00 93 VAL A CA 1
ATOM 667 C C . VAL A 1 93 ? 5.443 -13.762 -2.221 1.00 81.00 93 VAL A C 1
ATOM 669 O O . VAL A 1 93 ? 4.396 -13.713 -1.580 1.00 81.00 93 VAL A O 1
ATOM 672 N N . GLY A 1 94 ? 6.435 -12.884 -2.044 1.00 81.38 94 GLY A N 1
ATOM 673 C CA . GLY A 1 94 ? 6.344 -11.763 -1.107 1.00 81.38 94 GLY A CA 1
ATOM 674 C C . GLY A 1 94 ? 5.197 -10.808 -1.448 1.00 81.38 94 GLY A C 1
ATOM 675 O O . GLY A 1 94 ? 4.422 -10.438 -0.570 1.00 81.38 94 GLY A O 1
ATOM 676 N N . ALA A 1 95 ? 5.030 -10.466 -2.727 1.00 76.50 95 ALA A N 1
ATOM 677 C CA . ALA A 1 95 ? 3.941 -9.607 -3.183 1.00 76.50 95 ALA A CA 1
ATOM 678 C C . ALA A 1 95 ? 2.560 -10.238 -2.932 1.00 76.50 95 ALA A C 1
ATOM 680 O O . ALA A 1 95 ? 1.654 -9.567 -2.441 1.00 76.50 95 ALA A O 1
ATOM 681 N N . LEU A 1 96 ? 2.409 -11.537 -3.205 1.00 79.44 96 LEU A N 1
ATOM 682 C CA . LEU A 1 96 ? 1.177 -12.279 -2.930 1.00 79.44 96 LEU A CA 1
ATOM 683 C C . LEU A 1 96 ? 0.874 -12.354 -1.430 1.00 79.44 96 LEU A C 1
ATOM 685 O O . LEU A 1 96 ? -0.279 -12.183 -1.043 1.00 79.44 96 LEU A O 1
ATOM 689 N N . LEU A 1 97 ? 1.888 -12.556 -0.584 1.00 83.88 97 LEU A N 1
ATOM 690 C CA . LEU A 1 97 ? 1.722 -12.533 0.871 1.00 83.88 97 LEU A CA 1
ATOM 691 C C . LEU A 1 97 ? 1.265 -11.161 1.368 1.00 83.88 97 LEU A C 1
ATOM 693 O O . LEU A 1 97 ? 0.336 -11.086 2.166 1.00 83.88 97 LEU A O 1
ATOM 697 N N . LEU A 1 98 ? 1.864 -10.077 0.875 1.00 82.88 98 LEU A N 1
ATOM 698 C CA . LEU A 1 98 ? 1.462 -8.718 1.245 1.00 82.88 98 LEU A CA 1
ATOM 699 C C . LEU A 1 98 ? 0.023 -8.410 0.809 1.00 82.88 98 LEU A C 1
ATOM 701 O O . LEU A 1 98 ? -0.752 -7.857 1.590 1.00 82.88 98 LEU A O 1
ATOM 705 N N . LEU A 1 99 ? -0.367 -8.832 -0.398 1.00 81.62 99 LEU A N 1
ATOM 706 C CA . LEU A 1 99 ? -1.753 -8.728 -0.853 1.00 81.62 99 LEU A CA 1
ATOM 707 C C . LEU A 1 99 ? -2.705 -9.549 0.024 1.00 81.62 99 LEU A C 1
ATOM 709 O O . LEU A 1 99 ? -3.761 -9.048 0.404 1.00 81.62 99 LEU A O 1
ATOM 713 N N . ALA A 1 100 ? -2.331 -10.780 0.382 1.00 77.44 100 ALA A N 1
ATOM 714 C CA . ALA A 1 100 ? -3.137 -11.643 1.239 1.00 77.44 100 ALA A CA 1
ATOM 715 C C . ALA A 1 100 ? -3.320 -11.038 2.638 1.00 77.44 100 ALA A C 1
ATOM 717 O O . ALA A 1 100 ? -4.441 -10.981 3.136 1.00 77.44 100 ALA A O 1
ATOM 718 N N . VAL A 1 101 ? -2.250 -10.523 3.249 1.00 84.50 101 VAL A N 1
ATOM 719 C CA . VAL A 1 101 ? -2.304 -9.863 4.563 1.00 84.50 101 VAL A CA 1
ATOM 720 C C . VAL A 1 101 ? -3.173 -8.605 4.509 1.00 84.50 101 VAL A C 1
ATOM 722 O O . VAL A 1 101 ? -4.029 -8.421 5.373 1.00 84.50 101 VAL A O 1
ATOM 725 N N . GLY A 1 102 ? -3.022 -7.771 3.476 1.00 80.00 102 GLY A N 1
ATOM 726 C CA . GLY A 1 102 ? -3.855 -6.580 3.293 1.00 80.00 102 GLY A CA 1
ATOM 727 C C . GLY A 1 102 ? -5.333 -6.919 3.074 1.00 80.00 102 GLY A C 1
ATOM 728 O O . GLY A 1 102 ? -6.212 -6.304 3.675 1.00 80.00 102 GLY A O 1
ATOM 729 N N . ALA A 1 103 ? -5.628 -7.945 2.274 1.00 79.88 103 ALA A N 1
ATOM 730 C CA . ALA A 1 103 ? -6.993 -8.416 2.057 1.00 79.88 103 ALA A CA 1
ATOM 731 C C . ALA A 1 103 ? -7.618 -8.987 3.341 1.00 79.88 103 ALA A C 1
ATOM 733 O O . ALA A 1 103 ? -8.765 -8.669 3.657 1.00 79.88 103 ALA A O 1
ATOM 734 N N . LEU A 1 104 ? -6.864 -9.781 4.109 1.00 81.50 104 LEU A N 1
ATOM 735 C CA . LEU A 1 104 ? -7.313 -10.335 5.388 1.00 81.50 104 LEU A CA 1
ATOM 736 C C . LEU A 1 104 ? -7.589 -9.243 6.420 1.00 81.50 104 LEU A C 1
ATOM 738 O O . LEU A 1 104 ? -8.584 -9.325 7.134 1.00 81.50 104 LEU A O 1
ATOM 742 N N . GLY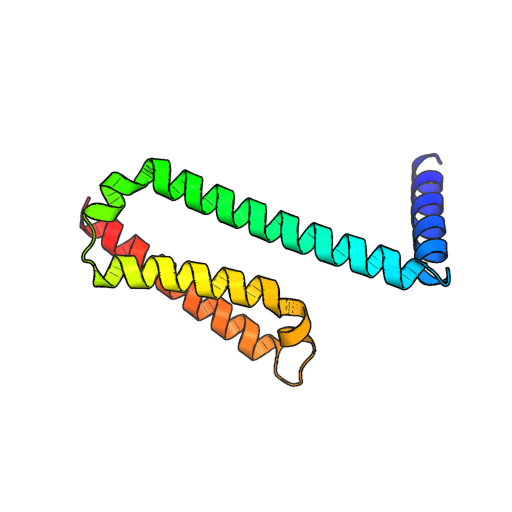 A 1 105 ? -6.751 -8.208 6.484 1.00 79.62 105 GLY A N 1
ATOM 743 C CA . GLY A 1 105 ? -6.962 -7.102 7.410 1.00 79.62 105 GLY A CA 1
ATOM 744 C C . GLY A 1 105 ? -8.209 -6.280 7.075 1.00 79.62 105 GLY A C 1
ATOM 745 O O . GLY A 1 105 ? -9.007 -5.990 7.964 1.00 79.62 105 GLY A O 1
ATOM 746 N N . ILE A 1 106 ? -8.464 -6.012 5.788 1.00 81.00 106 ILE A N 1
ATOM 747 C CA . ILE A 1 106 ? -9.725 -5.391 5.344 1.00 81.00 106 ILE A CA 1
ATOM 748 C C . ILE A 1 106 ? -10.920 -6.297 5.664 1.00 81.00 106 ILE A C 1
ATOM 750 O O . ILE A 1 106 ? -11.937 -5.823 6.172 1.00 81.00 106 ILE A O 1
ATOM 754 N N . PHE A 1 107 ? -10.804 -7.600 5.402 1.00 78.81 107 PHE A N 1
ATOM 755 C CA . PHE A 1 107 ? -11.862 -8.567 5.683 1.00 78.81 107 PHE A CA 1
ATOM 756 C C . PHE A 1 107 ? -12.187 -8.658 7.179 1.00 78.81 107 PHE A C 1
ATOM 758 O O . PHE A 1 107 ? -13.360 -8.675 7.548 1.00 78.81 107 PHE A O 1
ATOM 765 N N . ALA A 1 108 ? -11.173 -8.653 8.046 1.00 81.25 108 ALA A N 1
ATOM 766 C CA . ALA A 1 108 ? -11.347 -8.658 9.494 1.00 81.25 108 ALA A CA 1
ATOM 767 C C . ALA A 1 108 ? -12.055 -7.383 9.982 1.00 81.25 108 ALA A C 1
ATOM 769 O O . ALA A 1 108 ? -12.997 -7.462 10.776 1.00 81.25 108 ALA A O 1
ATOM 770 N N . THR A 1 109 ? -11.666 -6.213 9.463 1.00 81.00 109 THR A N 1
ATOM 771 C CA . THR A 1 109 ? -12.351 -4.946 9.759 1.00 81.00 109 THR A CA 1
ATOM 772 C C . THR A 1 109 ? -13.805 -4.971 9.276 1.00 81.00 109 THR A C 1
ATOM 774 O O . THR A 1 109 ? -14.702 -4.555 10.009 1.00 81.00 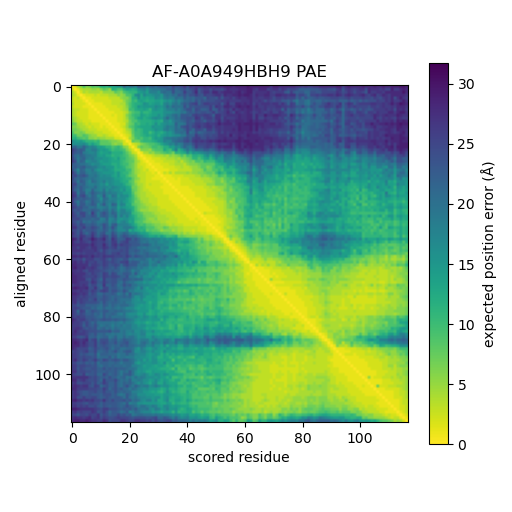109 THR A O 1
ATOM 777 N N . TRP A 1 110 ? -14.070 -5.527 8.091 1.00 78.12 110 TRP A N 1
ATOM 778 C CA . TRP A 1 110 ? -15.421 -5.668 7.542 1.00 78.12 110 TRP A CA 1
ATOM 779 C C . TRP A 1 110 ? -16.302 -6.635 8.343 1.00 78.12 110 TRP A C 1
ATOM 781 O O . TRP A 1 110 ? -17.457 -6.326 8.640 1.00 78.12 110 TRP A O 1
ATOM 791 N N . GLN A 1 111 ? -15.774 -7.798 8.733 1.00 82.94 111 GLN A N 1
ATOM 792 C CA . GLN A 1 111 ? -16.495 -8.737 9.592 1.00 82.94 111 GLN A CA 1
ATOM 793 C C . GLN A 1 111 ? -16.853 -8.099 10.931 1.00 82.94 111 GLN A C 1
ATOM 795 O O . GLN A 1 111 ? -17.973 -8.276 11.406 1.00 82.94 111 GLN A O 1
ATOM 800 N N . ARG A 1 112 ? -15.930 -7.333 11.523 1.00 80.38 112 ARG A N 1
ATOM 801 C CA . ARG A 1 112 ? -16.198 -6.644 12.784 1.00 80.38 112 ARG A CA 1
ATOM 802 C C . ARG A 1 112 ? -17.267 -5.572 12.626 1.00 80.38 112 ARG A C 1
ATOM 804 O O . ARG A 1 112 ? -18.149 -5.475 13.470 1.00 80.38 112 ARG A O 1
ATOM 811 N N . PHE A 1 113 ? -17.224 -4.819 11.532 1.00 77.62 113 PHE A N 1
ATOM 812 C CA . PHE A 1 113 ? -18.254 -3.842 11.200 1.00 77.62 113 PHE A CA 1
ATOM 813 C C . PHE A 1 113 ? -19.646 -4.484 11.080 1.00 77.62 113 PHE A C 1
ATOM 815 O O . PHE A 1 113 ? -20.603 -3.998 11.670 1.00 77.62 113 PHE A O 1
ATOM 822 N N . ARG A 1 114 ? -19.743 -5.640 10.411 1.00 78.25 114 ARG A N 1
ATOM 823 C CA . ARG A 1 114 ? -20.989 -6.417 10.269 1.00 78.25 114 ARG A CA 1
ATOM 824 C C . ARG A 1 114 ? -21.552 -6.978 11.576 1.00 78.25 114 ARG A C 1
ATOM 826 O O . ARG A 1 114 ? -22.705 -7.375 11.582 1.00 78.25 114 ARG A O 1
ATOM 833 N N . GLN A 1 115 ? -20.753 -7.075 12.635 1.00 78.88 115 GLN A N 1
ATOM 834 C CA . GLN A 1 115 ? -21.217 -7.506 13.960 1.00 78.88 115 GLN A CA 1
ATOM 835 C C . GLN A 1 115 ? -21.765 -6.346 14.804 1.00 78.88 115 GLN A C 1
ATOM 837 O O . GLN A 1 115 ? -22.344 -6.593 15.857 1.00 78.88 115 GLN A O 1
ATOM 842 N N . LEU A 1 116 ? -21.508 -5.099 14.396 1.00 69.38 116 LEU A N 1
ATOM 843 C CA . LEU A 1 116 ? -21.942 -3.889 15.100 1.00 69.38 116 LEU A CA 1
ATOM 844 C C . LEU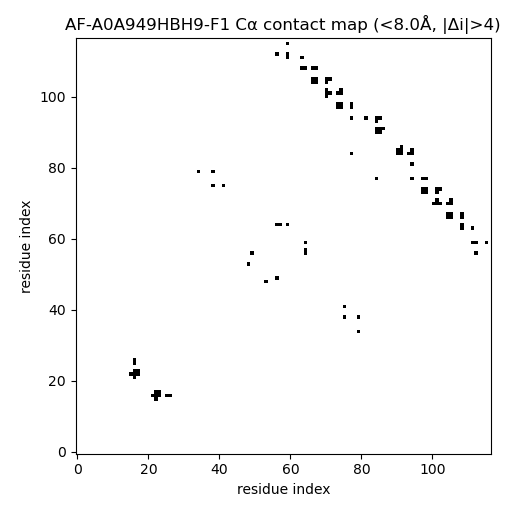 A 1 116 ? -23.258 -3.316 14.544 1.00 69.38 116 LEU A C 1
ATOM 846 O O . LEU A 1 116 ? -23.850 -2.458 15.195 1.00 69.38 116 LEU A O 1
ATOM 850 N N . ILE A 1 117 ? -23.674 -3.768 13.356 1.00 60.53 117 ILE A N 1
ATOM 851 C CA . ILE A 1 117 ? -24.971 -3.491 12.716 1.00 60.53 117 ILE A CA 1
ATOM 852 C C . ILE A 1 117 ? -25.928 -4.627 13.066 1.00 60.53 117 ILE A C 1
ATOM 854 O O . ILE A 1 117 ? -27.090 -4.321 13.403 1.00 60.53 117 ILE A O 1
#

Sequence (117 aa):
MRNALNIAIVLALAAIVAFAPLGGVVAALVGRALSLAFILVIALGLWWVWRRMGSDLERLPPGFQALGLGSIGLLVLTATGWSQLVGGAGGIVGALLLLAVGALGIFATWQRFRQLI

Secondary structure (DSSP, 8-state):
-HHHHHHHHHHHHHHHHHHSTTHHHHHHHHHHHHHHHHHHHHHHHHHHHHHHHHHHHTTS-HHHHHHHHHHHHHHHHHHHTHHHHHTSTTHHHHHHHHHHHHHHHHHHHHHHHHTT-

Solvent-accessible surface area (backbone atoms only — not comparable to full-atom values): 6270 Å² total; per-residue (Å²): 110,70,67,63,51,51,50,50,50,52,50,49,52,51,48,48,39,71,70,36,96,59,20,65,58,51,51,52,49,52,51,50,52,52,52,51,50,52,53,49,51,52,52,50,51,51,51,51,48,43,72,75,43,38,80,64,50,69,72,46,59,70,71,47,48,52,39,29,54,49,16,53,50,46,38,51,51,49,62,72,41,36,72,66,35,52,72,39,97,67,17,53,60,55,48,51,49,48,45,50,53,18,51,49,33,39,47,52,34,50,54,54,52,66,72,75,110

Foldseek 3Di:
DVVVVVVVVVVVVVVCLVPPPCSVVVVVVVVVVVLVVVLVVLVVVVVVCCVVCVVLLVPDDPVLNCLLVVLSVLLNVLSSCVVVQVPDDCSVVVSVVSPVSSVVSNVVSVVRSVVVD

pLDDT: mean 72.03, std 7.71, range [51.62, 84.5]